Protein AF-A0A2V2GKH3-F1 (afdb_monomer)

Secondary structure (DSSP, 8-state):
----------------------------------------------------EEEEE-SS-EEEEEGGGTTT-EEEE-SSEEEEEETTEEEEEEESS--SSEEEEEETTEEEEEEE-----HHHHHHHHTHHHHHHHHHTSTTEE---

Mean predicted aligned error: 15.23 Å

Radius of gyration: 25.03 Å; Cα contacts (8 Å, |Δi|>4): 172; chains: 1; bounding box: 47×79×53 Å

Solvent-accessible surface area (backbone atoms only — not comparable to full-atom values): 9817 Å² total; per-residue (Å²): 142,82,89,85,84,84,87,86,79,92,82,84,85,87,84,82,86,86,82,88,84,86,79,89,82,89,79,89,84,88,84,85,88,82,91,74,92,76,77,75,76,78,71,82,69,72,75,72,79,75,72,61,62,40,81,45,79,50,89,88,50,72,42,46,41,55,46,91,40,64,90,60,48,47,74,50,77,48,93,61,30,40,38,36,26,44,96,88,42,62,37,37,36,42,28,56,48,94,68,98,46,50,77,69,26,25,51,78,83,40,42,36,22,40,41,80,47,89,70,95,46,71,69,57,45,52,59,47,59,44,51,53,48,32,49,52,59,43,68,74,33,90,56,38,43,77,80,129

pLDDT: mean 78.35, std 24.69, range [34.72, 98.44]

Sequence (148 aa):
MRYISVLLVLAFCVFMMFSCGDNNTVDETTGSTVGTNNRTSESQNAAQETEAVFDIDTRIVTMKYPEKWREDVQIDVSDDGVRFSNNGTALFDLLFHECDGYLLGSYNGTPIYIIDYPVDDAEQANMQEDVNVILQYLMDDPSFQIEH

Foldseek 3Di:
DDDDDDDDDDDDDDDDDDDPDDDDDDDDDDDDDDDDPPPPPPPPPPVPPPADWDWDDAPQDTFTFHPVCPVFWDWDHDNQWIWTAGPPHTAKIWGQADDPFDFQWDAQNGTIGMDGDDDPDPVSVVRNVRVVRRSVVLVVDPRTDGDD

Nearest PDB structures (foldseek):
  8z9d-assembly1_PP  TM=2.803E-01  e=1.672E+00  Spinacia oleracea

Structure (mmCIF, N/CA/C/O backbone):
data_AF-A0A2V2GKH3-F1
#
_entry.id   AF-A0A2V2GKH3-F1
#
loop_
_atom_site.group_PDB
_atom_site.id
_atom_site.type_symbol
_atom_site.label_atom_id
_atom_site.label_alt_id
_atom_site.label_comp_id
_atom_site.label_asym_id
_atom_site.label_entity_id
_atom_site.label_seq_id
_atom_site.pdbx_PDB_ins_code
_atom_site.Cartn_x
_atom_site.Cartn_y
_atom_site.Cartn_z
_atom_site.occupancy
_atom_site.B_iso_or_equiv
_atom_site.auth_seq_id
_atom_site.auth_comp_id
_atom_site.auth_asym_id
_atom_site.auth_atom_id
_atom_site.pdbx_PDB_model_num
ATOM 1 N N . MET A 1 1 ? 25.426 -32.941 -4.104 1.00 47.38 1 MET A N 1
ATOM 2 C CA . MET A 1 1 ? 26.660 -32.232 -3.701 1.00 47.38 1 MET A CA 1
ATOM 3 C C . MET A 1 1 ? 26.756 -30.919 -4.455 1.00 47.38 1 MET A C 1
ATOM 5 O O . MET A 1 1 ? 26.944 -30.973 -5.664 1.00 47.38 1 MET A O 1
ATOM 9 N N . ARG A 1 2 ? 26.645 -29.791 -3.744 1.00 44.06 2 ARG A N 1
ATOM 10 C CA . ARG A 1 2 ? 27.552 -28.625 -3.798 1.00 44.06 2 ARG A CA 1
ATOM 11 C C . ARG A 1 2 ? 26.935 -27.485 -2.972 1.00 44.06 2 ARG A C 1
ATOM 13 O O . ARG A 1 2 ? 26.234 -26.634 -3.491 1.00 44.06 2 ARG A O 1
ATOM 20 N N . TYR A 1 3 ? 27.180 -27.550 -1.664 1.00 49.94 3 TYR A N 1
ATOM 21 C CA . TYR A 1 3 ? 27.307 -26.368 -0.806 1.00 49.94 3 TYR A CA 1
ATOM 22 C C . TYR A 1 3 ? 28.566 -25.609 -1.232 1.00 49.94 3 TYR A C 1
ATOM 24 O O . TYR A 1 3 ? 29.504 -26.303 -1.613 1.00 49.94 3 TYR A O 1
ATOM 32 N N . ILE A 1 4 ? 28.566 -24.270 -1.165 1.00 52.53 4 ILE A N 1
ATOM 33 C CA . ILE A 1 4 ? 29.680 -23.278 -1.191 1.00 52.53 4 ILE A CA 1
ATOM 34 C C . ILE A 1 4 ? 28.961 -21.947 -1.547 1.00 52.53 4 ILE A C 1
ATOM 36 O O . ILE A 1 4 ? 28.286 -21.914 -2.566 1.00 52.53 4 ILE A O 1
ATOM 40 N N . SER A 1 5 ? 28.921 -20.856 -0.779 1.00 51.69 5 SER A N 1
ATOM 41 C CA . SER A 1 5 ? 29.881 -20.291 0.172 1.00 51.69 5 SER A CA 1
ATOM 42 C C . SER A 1 5 ? 29.182 -19.503 1.281 1.00 51.69 5 SER A C 1
ATOM 44 O O . SER A 1 5 ? 28.257 -18.736 1.041 1.00 51.69 5 SER A O 1
ATOM 46 N N . VAL A 1 6 ? 29.712 -19.672 2.486 1.00 46.22 6 VAL A N 1
ATOM 47 C CA . VAL A 1 6 ? 29.468 -18.884 3.695 1.00 46.22 6 VAL A CA 1
ATOM 48 C C . VAL A 1 6 ? 30.433 -17.678 3.704 1.00 46.22 6 VAL A C 1
ATOM 50 O O . VAL A 1 6 ? 31.507 -17.771 3.111 1.00 46.22 6 VAL A O 1
ATOM 53 N N . LEU A 1 7 ? 30.088 -16.637 4.476 1.00 44.41 7 LEU A N 1
ATOM 54 C CA . LEU A 1 7 ? 30.961 -15.610 5.085 1.00 44.41 7 LEU A CA 1
ATOM 55 C C . LEU A 1 7 ? 31.447 -14.441 4.211 1.00 44.41 7 LEU A C 1
ATOM 57 O O . LEU A 1 7 ? 32.429 -14.585 3.488 1.00 44.41 7 LEU A O 1
ATOM 61 N N . LEU A 1 8 ? 30.943 -13.227 4.500 1.00 47.97 8 LEU A N 1
ATOM 62 C CA . LEU A 1 8 ? 31.848 -12.101 4.779 1.00 47.97 8 LEU A CA 1
ATOM 63 C C . LEU A 1 8 ? 31.237 -10.986 5.667 1.00 47.97 8 LEU A C 1
ATOM 65 O O . LEU A 1 8 ? 30.578 -10.072 5.197 1.00 47.97 8 LEU A O 1
ATOM 69 N N . VAL A 1 9 ? 31.538 -11.109 6.967 1.00 49.09 9 VAL A N 1
ATOM 70 C CA . VAL A 1 9 ? 31.976 -10.065 7.923 1.00 49.09 9 VAL A CA 1
ATOM 71 C C . VAL A 1 9 ? 31.020 -8.912 8.285 1.00 49.09 9 VAL A C 1
ATOM 73 O O . VAL A 1 9 ? 31.041 -7.827 7.717 1.00 49.09 9 VAL A O 1
ATOM 76 N N . LEU A 1 10 ? 30.327 -9.137 9.406 1.00 46.34 10 LEU A N 1
ATOM 77 C CA . LEU A 1 10 ? 30.104 -8.169 10.487 1.00 46.34 10 LEU A CA 1
ATOM 78 C C . LEU A 1 10 ? 31.425 -7.522 10.940 1.00 46.34 10 LEU A C 1
ATOM 80 O O . LEU A 1 10 ? 32.315 -8.262 11.354 1.00 46.34 10 LEU A O 1
ATOM 84 N N . ALA A 1 11 ? 31.515 -6.188 10.956 1.00 48.06 11 ALA A N 1
ATOM 85 C CA . ALA A 1 11 ? 32.176 -5.401 12.013 1.00 48.06 11 ALA A CA 1
ATOM 86 C C . ALA A 1 11 ? 32.302 -3.928 11.600 1.00 48.06 11 ALA A C 1
ATOM 88 O O . ALA A 1 11 ? 33.140 -3.620 10.768 1.00 48.06 11 ALA A O 1
ATOM 89 N N . PHE A 1 12 ? 31.541 -3.032 12.234 1.00 46.66 12 PHE A N 1
ATOM 90 C CA . PHE A 1 12 ? 32.033 -1.725 12.699 1.00 46.66 12 PHE A CA 1
ATOM 91 C C . PHE A 1 12 ? 31.044 -1.147 13.729 1.00 46.66 12 PHE A C 1
ATOM 93 O O . PHE A 1 12 ? 30.374 -0.145 13.522 1.00 46.66 12 PHE A O 1
ATOM 100 N N . CYS A 1 13 ? 30.968 -1.790 14.895 1.00 47.66 13 CYS A N 1
ATOM 101 C CA . CYS A 1 13 ? 30.924 -1.013 16.132 1.00 47.66 13 CYS A CA 1
ATOM 102 C C . CYS A 1 13 ? 32.379 -0.612 16.408 1.00 47.66 13 CYS A C 1
ATOM 104 O O . CYS A 1 13 ? 33.222 -1.485 16.240 1.00 47.66 13 CYS A O 1
ATOM 106 N N . VAL A 1 14 ? 32.697 0.637 16.771 1.00 51.56 14 VAL A N 1
ATOM 107 C CA . VAL A 1 14 ? 33.153 1.030 18.124 1.00 51.56 14 VAL A CA 1
ATOM 108 C C . VAL A 1 14 ? 33.349 2.566 18.211 1.00 51.56 14 VAL A C 1
ATOM 110 O O . VAL A 1 14 ? 33.881 3.185 17.297 1.00 51.56 14 VAL A O 1
ATOM 113 N N . PHE A 1 15 ? 33.005 3.091 19.396 1.00 54.34 15 PHE A N 1
ATOM 114 C CA . PHE A 1 15 ? 33.479 4.293 20.115 1.00 54.34 15 PHE A CA 1
ATOM 115 C C . PHE A 1 15 ? 32.577 5.540 20.041 1.00 54.34 15 PHE A C 1
ATOM 117 O O . PHE A 1 15 ? 32.514 6.219 19.028 1.00 54.34 15 PHE A O 1
ATOM 124 N N . MET A 1 16 ? 31.708 5.754 21.046 1.00 51.53 16 MET A N 1
ATOM 125 C CA . MET A 1 16 ? 31.959 6.282 22.418 1.00 51.53 16 MET A CA 1
ATOM 126 C C . MET A 1 16 ? 32.075 7.815 22.421 1.00 51.53 16 MET A C 1
ATOM 128 O O . MET A 1 16 ? 32.974 8.371 21.812 1.00 51.53 16 MET A O 1
ATOM 132 N N . MET A 1 17 ? 31.077 8.526 22.954 1.00 47.78 17 MET A N 1
ATOM 133 C CA . MET A 1 17 ? 30.879 8.864 24.377 1.00 47.78 17 MET A CA 1
ATOM 134 C C . MET A 1 17 ? 31.663 10.116 24.831 1.00 47.78 17 MET A C 1
ATOM 136 O O . MET A 1 17 ? 32.883 10.166 24.758 1.00 47.78 17 MET A O 1
ATOM 140 N N . PHE A 1 18 ? 30.896 11.052 25.403 1.00 47.53 18 PHE A N 1
ATOM 141 C CA . PHE A 1 18 ? 31.268 12.177 26.273 1.00 47.53 18 PHE A CA 1
ATOM 142 C C . PHE A 1 18 ? 32.029 13.371 25.673 1.00 47.53 18 PHE A C 1
ATOM 144 O O . PHE A 1 18 ? 33.251 13.388 25.571 1.00 47.53 18 PHE A O 1
ATOM 151 N N . SER A 1 19 ? 31.302 14.480 25.517 1.00 38.25 19 SER A N 1
ATOM 152 C CA . SER A 1 19 ? 31.812 15.770 25.985 1.00 38.25 19 SER A CA 1
ATOM 153 C C . SER A 1 19 ? 30.674 16.566 26.625 1.00 38.25 19 SER A C 1
ATOM 155 O O . SER A 1 19 ? 29.937 17.289 25.963 1.00 38.25 19 SER A O 1
ATOM 157 N N . CYS A 1 20 ? 30.500 16.372 27.935 1.00 49.69 20 CYS A N 1
ATOM 158 C CA . CYS A 1 20 ? 29.882 17.378 28.790 1.00 49.69 20 CYS A CA 1
ATOM 159 C C . CYS A 1 20 ? 30.924 18.484 28.980 1.00 49.69 20 CYS A C 1
ATOM 161 O O . CYS A 1 20 ? 31.939 18.259 29.639 1.00 49.69 20 CYS A O 1
ATOM 163 N N . GLY A 1 21 ? 30.690 19.650 28.388 1.00 41.56 21 GLY A N 1
ATOM 164 C CA . GLY A 1 21 ? 31.480 20.855 28.614 1.00 41.56 21 GLY A CA 1
ATOM 165 C C . GLY A 1 21 ? 30.588 21.936 29.202 1.00 41.56 21 GLY A C 1
ATOM 166 O O . GLY A 1 21 ? 30.076 22.768 28.464 1.00 41.56 21 GLY A O 1
ATOM 167 N N . ASP A 1 22 ? 30.386 21.894 30.516 1.00 47.34 22 ASP A N 1
ATOM 168 C CA . ASP A 1 22 ? 29.781 22.979 31.285 1.00 47.34 22 ASP A CA 1
ATOM 169 C C . ASP A 1 22 ? 30.916 23.715 32.007 1.00 47.34 22 ASP A C 1
ATOM 171 O O . ASP A 1 22 ? 31.691 23.078 32.727 1.00 47.34 22 ASP A O 1
ATOM 175 N N . ASN A 1 23 ? 31.069 25.020 31.764 1.00 47.22 23 ASN A N 1
ATOM 176 C CA . ASN A 1 23 ? 31.483 25.973 32.796 1.00 47.22 23 ASN A CA 1
ATOM 177 C C . ASN A 1 23 ? 31.477 27.427 32.298 1.00 47.22 23 ASN A C 1
ATOM 179 O O . ASN A 1 23 ? 32.308 27.858 31.500 1.00 47.22 23 ASN A O 1
ATOM 183 N N . ASN A 1 24 ? 30.535 28.164 32.884 1.00 45.47 24 ASN A N 1
ATOM 184 C CA . ASN A 1 24 ? 30.504 29.591 33.193 1.00 45.47 24 ASN A CA 1
ATOM 185 C C . ASN A 1 24 ? 31.802 30.393 32.996 1.00 45.47 24 ASN A C 1
ATOM 187 O O . ASN A 1 24 ? 32.817 30.149 33.648 1.00 45.47 24 ASN A O 1
ATOM 191 N N . THR A 1 25 ? 31.681 31.497 32.259 1.00 43.31 25 THR A N 1
ATOM 192 C CA . THR A 1 25 ? 32.459 32.716 32.508 1.00 43.31 25 THR A CA 1
ATOM 193 C C . THR A 1 25 ? 31.496 33.892 32.632 1.00 43.31 25 THR A C 1
ATOM 195 O O . THR A 1 25 ? 30.741 34.210 31.720 1.00 43.31 25 THR A O 1
ATOM 198 N N . VAL A 1 26 ? 31.491 34.465 33.833 1.00 45.09 26 VAL A N 1
ATOM 199 C CA . VAL A 1 26 ? 30.798 35.691 34.221 1.00 45.09 26 VAL A CA 1
ATOM 200 C C . VAL A 1 26 ? 31.654 36.865 33.759 1.00 45.09 26 VAL A C 1
ATOM 202 O O . VAL A 1 26 ? 32.843 36.887 34.068 1.00 45.09 26 VAL A O 1
ATOM 205 N N . ASP A 1 27 ? 31.049 37.843 33.090 1.00 38.72 27 ASP A N 1
ATOM 206 C CA . ASP A 1 27 ? 31.554 39.215 33.105 1.00 38.72 27 ASP A CA 1
ATOM 207 C C . ASP A 1 27 ? 30.384 40.174 33.367 1.00 38.72 27 ASP A C 1
ATOM 209 O O . ASP A 1 27 ? 29.312 40.071 32.763 1.00 38.72 27 ASP A O 1
ATOM 213 N N . GLU A 1 28 ? 30.571 41.032 34.366 1.00 40.25 28 GLU A N 1
ATOM 214 C CA . GLU A 1 28 ? 29.608 42.010 34.865 1.00 40.25 28 GLU A CA 1
ATOM 215 C C . GLU A 1 28 ? 29.477 43.184 33.887 1.00 40.25 28 GLU A C 1
ATOM 217 O O . GLU A 1 28 ? 30.472 43.653 33.343 1.00 40.25 28 GLU A O 1
ATOM 222 N N . THR A 1 29 ? 28.284 43.783 33.780 1.00 34.72 29 THR A N 1
ATOM 223 C CA . THR A 1 29 ? 28.046 45.165 34.263 1.00 34.72 29 THR A CA 1
ATOM 224 C C . THR A 1 29 ? 26.683 45.707 33.797 1.00 34.72 29 THR A C 1
ATOM 226 O O . THR A 1 29 ? 26.384 45.801 32.610 1.00 34.72 29 THR A O 1
ATOM 229 N N . THR A 1 30 ? 25.909 46.163 34.792 1.00 37.44 30 THR A N 1
ATOM 230 C CA . THR A 1 30 ? 24.756 47.097 34.772 1.00 37.44 30 THR A CA 1
ATOM 231 C C . THR A 1 30 ? 23.408 46.681 34.168 1.00 37.44 30 THR A C 1
ATOM 233 O O . THR A 1 30 ? 23.257 46.588 32.958 1.00 37.44 30 THR A O 1
ATOM 236 N N . GLY A 1 31 ? 22.367 46.663 35.023 1.00 35.34 31 GLY A N 1
ATOM 237 C CA . GLY A 1 31 ? 21.019 47.089 34.609 1.00 35.34 31 GLY A CA 1
ATOM 238 C C . GLY A 1 31 ? 19.806 46.313 35.144 1.00 35.34 31 GLY A C 1
ATOM 239 O O . GLY A 1 31 ? 19.133 45.646 34.380 1.00 35.34 31 GLY A O 1
ATOM 240 N N . SER A 1 32 ? 19.506 46.453 36.437 1.00 37.22 32 SER A N 1
ATOM 241 C CA . SER A 1 32 ? 18.163 46.564 37.050 1.00 37.22 32 SER A CA 1
ATOM 242 C C . SER A 1 32 ? 16.921 45.820 36.478 1.00 37.22 32 SER A C 1
ATOM 244 O O . SER A 1 32 ? 16.320 46.229 35.492 1.00 37.22 32 SER A O 1
ATOM 246 N N . THR A 1 33 ? 16.410 44.921 37.335 1.00 37.38 33 THR A N 1
ATOM 247 C CA . THR A 1 33 ? 14.994 44.623 37.670 1.00 37.38 33 THR A CA 1
ATOM 248 C C . THR A 1 33 ? 14.143 43.686 36.790 1.00 37.38 33 THR A C 1
ATOM 250 O O . THR A 1 33 ? 13.950 43.883 35.600 1.00 37.38 33 THR A O 1
ATOM 253 N N . VAL A 1 34 ? 13.450 42.805 37.529 1.00 39.34 34 VAL A N 1
ATOM 254 C CA . VAL A 1 34 ? 12.219 42.044 37.238 1.00 39.34 34 VAL A CA 1
ATOM 255 C C . VAL A 1 34 ? 12.456 40.614 36.756 1.00 39.34 34 VAL A C 1
ATOM 257 O O . VAL A 1 34 ? 12.816 40.347 35.616 1.00 39.34 34 VAL A O 1
ATOM 260 N N . GLY A 1 35 ? 12.207 39.675 37.672 1.00 40.81 35 GLY A N 1
ATOM 261 C CA . GLY A 1 35 ? 12.183 38.253 37.379 1.00 40.81 35 GLY A CA 1
ATOM 262 C C . GLY A 1 35 ? 11.071 37.893 36.402 1.00 40.81 35 GLY A C 1
ATOM 263 O O . GLY A 1 35 ? 9.949 38.380 36.507 1.00 40.81 35 GLY A O 1
ATOM 264 N N . THR A 1 36 ? 11.381 36.996 35.476 1.00 38.44 36 THR A N 1
ATOM 265 C CA . THR A 1 36 ? 10.420 36.080 34.863 1.00 38.44 36 THR A CA 1
ATOM 266 C C . THR A 1 36 ? 11.208 34.858 34.413 1.00 38.44 36 THR A C 1
ATOM 268 O O . THR A 1 36 ? 11.998 34.885 33.475 1.00 38.44 36 THR A O 1
ATOM 271 N N . ASN A 1 37 ? 11.029 33.782 35.158 1.00 40.59 37 ASN A N 1
ATOM 272 C CA . ASN A 1 37 ? 11.569 32.458 34.934 1.00 40.59 37 ASN A CA 1
ATOM 273 C C . ASN A 1 37 ? 10.795 31.807 33.779 1.00 40.59 37 ASN A C 1
ATOM 275 O O . ASN A 1 37 ? 9.973 30.923 33.993 1.00 40.59 37 ASN A O 1
ATOM 279 N N . ASN A 1 38 ? 11.082 32.238 32.550 1.00 41.31 38 ASN A N 1
ATOM 280 C CA . ASN A 1 38 ? 10.686 31.510 31.350 1.00 41.31 38 ASN A CA 1
ATOM 281 C C . ASN A 1 38 ? 11.790 30.518 31.006 1.00 41.31 38 ASN A C 1
ATOM 283 O O . ASN A 1 38 ? 12.673 30.762 30.189 1.00 41.31 38 ASN A O 1
ATOM 287 N N . ARG A 1 39 ? 11.720 29.371 31.682 1.00 37.94 39 ARG A N 1
ATOM 288 C CA . ARG A 1 39 ? 12.324 28.133 31.208 1.00 37.94 39 ARG A CA 1
ATOM 289 C C . ARG A 1 39 ? 11.534 27.756 29.956 1.00 37.94 39 ARG A C 1
ATOM 291 O O . ARG A 1 39 ? 10.500 27.102 30.051 1.00 37.94 39 ARG A O 1
ATOM 298 N N . THR A 1 40 ? 11.959 28.257 28.800 1.00 36.81 40 THR A N 1
ATOM 299 C CA . THR A 1 40 ? 11.508 27.729 27.516 1.00 36.81 40 THR A CA 1
ATOM 300 C C . THR A 1 40 ? 12.027 26.304 27.466 1.00 36.81 40 THR A C 1
ATOM 302 O O . THR A 1 40 ? 13.193 26.057 27.176 1.00 36.81 40 THR A O 1
ATOM 305 N N . SER A 1 41 ? 11.178 25.366 27.874 1.00 45.03 41 SER A N 1
ATOM 306 C CA . SER A 1 41 ? 11.293 23.983 27.458 1.00 45.03 41 SER A CA 1
ATOM 307 C C . SER A 1 41 ? 11.230 24.013 25.940 1.00 45.03 41 SER A C 1
ATOM 309 O O . SER A 1 41 ? 10.150 24.114 25.363 1.00 45.03 41 SER A O 1
ATOM 311 N N . GLU A 1 42 ? 12.397 24.004 25.303 1.00 38.06 42 GLU A N 1
ATOM 312 C CA . GLU A 1 42 ? 12.538 23.583 23.919 1.00 38.06 42 GLU A CA 1
ATOM 313 C C . GLU A 1 42 ? 12.056 22.134 23.879 1.00 38.06 42 GLU A C 1
ATOM 315 O O . GLU A 1 42 ? 12.790 21.175 24.110 1.00 38.06 42 GLU A O 1
ATOM 320 N N . SER A 1 43 ? 10.744 21.995 23.700 1.00 39.38 43 SER A N 1
ATOM 321 C CA . SER A 1 43 ? 10.139 20.794 23.174 1.00 39.38 43 SER A CA 1
ATOM 322 C C . SER A 1 43 ? 10.838 20.561 21.847 1.00 39.38 43 SER A C 1
ATOM 324 O O . SER A 1 43 ? 10.646 21.310 20.889 1.00 39.38 43 SER A O 1
ATOM 326 N N . GLN A 1 44 ? 11.711 19.559 21.829 1.00 41.81 44 GLN A N 1
ATOM 327 C CA . GLN A 1 44 ? 12.200 18.944 20.610 1.00 41.81 44 GLN A CA 1
ATOM 328 C C . GLN A 1 44 ? 11.004 18.277 19.922 1.00 41.81 44 GLN A C 1
ATOM 330 O O . GLN A 1 44 ? 10.860 17.061 19.929 1.00 41.81 44 GLN A O 1
ATOM 335 N N . ASN A 1 45 ? 10.117 19.086 19.344 1.00 42.62 45 ASN A N 1
ATOM 336 C CA . ASN A 1 45 ? 9.378 18.670 18.172 1.00 42.62 45 ASN A CA 1
ATOM 337 C C . ASN A 1 45 ? 10.422 18.646 17.062 1.00 42.62 45 ASN A C 1
ATOM 339 O O . ASN A 1 45 ? 10.687 19.663 16.420 1.00 42.62 45 ASN A O 1
ATOM 343 N N . ALA A 1 46 ? 11.068 17.492 16.884 1.00 41.25 46 ALA A N 1
ATOM 344 C CA . ALA A 1 46 ? 11.566 17.140 15.570 1.00 41.25 46 ALA A CA 1
ATOM 345 C C . ALA A 1 46 ? 10.346 17.272 14.658 1.00 41.25 46 ALA A C 1
ATOM 347 O O . ALA A 1 46 ? 9.409 16.485 14.766 1.00 41.25 46 ALA A O 1
ATOM 348 N N . ALA A 1 47 ? 10.285 18.358 13.888 1.00 41.75 47 ALA A N 1
ATOM 349 C CA . ALA A 1 47 ? 9.276 18.500 12.865 1.00 41.75 47 ALA A CA 1
ATOM 350 C C . ALA A 1 47 ? 9.535 17.331 11.922 1.00 41.75 47 ALA A C 1
ATOM 352 O O . ALA A 1 47 ? 10.525 17.335 11.195 1.00 41.75 47 ALA A O 1
ATOM 353 N N . GLN A 1 48 ? 8.729 16.280 12.056 1.00 48.47 48 GLN A N 1
ATOM 354 C CA . GLN A 1 48 ? 8.705 15.173 11.124 1.00 48.47 48 GLN A CA 1
ATOM 355 C C . GLN A 1 48 ? 8.433 15.843 9.781 1.00 48.47 48 GLN A C 1
ATOM 357 O O . GLN A 1 48 ? 7.375 16.455 9.605 1.00 48.47 48 GLN A O 1
ATOM 362 N N . GLU A 1 49 ? 9.444 15.886 8.910 1.00 52.03 49 GLU A N 1
ATOM 363 C CA . GLU A 1 49 ? 9.247 16.334 7.540 1.00 52.03 49 GLU A CA 1
ATOM 364 C C . GLU A 1 49 ? 8.152 15.430 6.993 1.00 52.03 49 GLU A C 1
ATOM 366 O O . GLU A 1 49 ? 8.332 14.226 6.828 1.00 52.03 49 GLU A O 1
ATOM 371 N N . THR A 1 50 ? 6.959 15.998 6.860 1.00 67.06 50 THR A N 1
ATOM 372 C CA . THR A 1 50 ? 5.829 15.284 6.294 1.00 67.06 50 THR A CA 1
ATOM 373 C C . THR A 1 50 ? 6.120 15.245 4.809 1.00 67.06 50 THR A C 1
ATOM 375 O O . THR A 1 50 ? 5.944 16.241 4.106 1.00 67.06 50 THR A O 1
ATOM 378 N N . GLU A 1 51 ? 6.687 14.127 4.349 1.00 82.06 51 GLU A N 1
ATOM 379 C CA . GLU A 1 51 ? 6.805 13.872 2.919 1.00 82.06 51 GLU A CA 1
ATOM 380 C C . GLU A 1 51 ? 5.419 14.072 2.293 1.00 82.06 51 GLU A C 1
ATOM 382 O O . GLU A 1 51 ? 4.399 13.689 2.872 1.00 82.06 51 GLU A O 1
ATOM 387 N N . ALA A 1 52 ? 5.360 14.745 1.143 1.00 95.06 52 ALA A N 1
ATOM 388 C CA . ALA A 1 52 ? 4.092 14.950 0.460 1.00 95.06 52 ALA A CA 1
ATOM 389 C C . ALA A 1 52 ? 3.495 13.584 0.089 1.00 95.06 52 ALA A C 1
ATOM 391 O O . ALA A 1 52 ? 4.199 12.724 -0.441 1.00 95.06 52 ALA A O 1
ATOM 392 N N . VAL A 1 53 ? 2.202 13.398 0.352 1.00 97.38 53 VAL A N 1
ATOM 393 C CA . VAL A 1 53 ? 1.479 12.144 0.105 1.00 97.38 53 VAL A CA 1
ATOM 394 C C . VAL A 1 53 ? 0.231 12.375 -0.733 1.00 97.38 53 VAL A C 1
ATOM 396 O O . VAL A 1 53 ? -0.336 13.471 -0.736 1.00 97.38 53 VAL A O 1
ATOM 399 N N . PHE A 1 54 ? -0.233 11.302 -1.364 1.00 97.69 54 PHE A N 1
ATOM 400 C CA . PHE A 1 54 ? -1.514 11.238 -2.043 1.00 97.69 54 PHE A CA 1
ATOM 401 C C . PHE A 1 54 ? -2.428 10.149 -1.515 1.00 97.69 54 PHE A C 1
ATOM 403 O O . PHE A 1 54 ? -1.994 9.176 -0.900 1.00 97.69 54 PHE A O 1
ATOM 410 N N . ASP A 1 55 ? -3.707 10.338 -1.815 1.00 98.12 55 ASP A N 1
ATOM 411 C CA . ASP A 1 55 ? -4.797 9.519 -1.322 1.00 98.12 55 ASP A CA 1
ATOM 412 C C . ASP A 1 55 ? -5.081 8.374 -2.289 1.00 98.12 55 ASP A C 1
ATOM 414 O O . ASP A 1 55 ? -5.237 8.581 -3.496 1.00 98.12 55 ASP A O 1
ATOM 418 N N . ILE A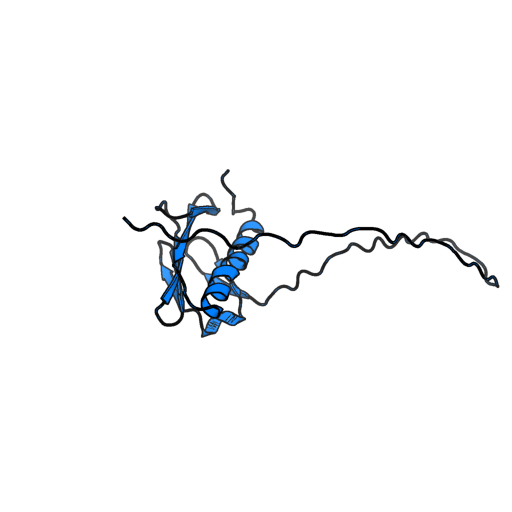 1 56 ? -5.175 7.171 -1.732 1.00 97.81 56 ILE A N 1
ATOM 419 C CA . ILE A 1 56 ? -5.630 5.966 -2.416 1.00 97.81 56 ILE A CA 1
ATOM 420 C C . ILE A 1 56 ? -6.900 5.520 -1.701 1.00 97.81 56 ILE A C 1
ATOM 422 O O . ILE A 1 56 ? -6.851 4.948 -0.609 1.00 97.81 56 ILE A O 1
ATOM 426 N N . ASP A 1 57 ? -8.046 5.816 -2.302 1.00 97.50 57 ASP A N 1
ATOM 427 C CA . ASP A 1 57 ? -9.340 5.439 -1.745 1.00 97.50 57 ASP A CA 1
ATOM 428 C C . ASP A 1 57 ? -9.605 3.953 -1.975 1.00 97.50 57 ASP A C 1
ATOM 430 O O . ASP A 1 57 ? -9.662 3.477 -3.109 1.00 97.50 57 ASP A O 1
ATOM 434 N N . THR A 1 58 ? -9.793 3.221 -0.882 1.00 96.31 58 THR A N 1
ATOM 435 C CA . THR A 1 58 ? -10.174 1.808 -0.903 1.00 96.31 58 THR A CA 1
ATOM 436 C C . THR A 1 58 ? -11.556 1.636 -0.291 1.00 96.31 58 THR A C 1
ATOM 438 O O . THR A 1 58 ? -12.149 2.570 0.249 1.00 96.31 58 THR A O 1
ATOM 441 N N . ARG A 1 59 ? -12.083 0.412 -0.330 1.00 94.00 59 ARG A N 1
ATOM 442 C CA . ARG A 1 59 ? -13.374 0.109 0.287 1.00 94.00 59 ARG A CA 1
ATOM 443 C C . ARG A 1 59 ? -13.393 0.329 1.806 1.00 94.00 59 ARG A C 1
ATOM 445 O O . ARG A 1 59 ? -14.458 0.629 2.344 1.00 94.00 59 ARG A O 1
ATOM 452 N N . ILE A 1 60 ? -12.268 0.126 2.496 1.00 94.25 60 ILE A N 1
ATOM 453 C CA . ILE A 1 60 ? -12.231 0.115 3.968 1.00 94.25 60 ILE A CA 1
ATOM 454 C C . ILE A 1 60 ? -11.572 1.356 4.573 1.00 94.25 60 ILE A C 1
ATOM 456 O O . ILE A 1 60 ? -11.932 1.742 5.683 1.00 94.25 60 ILE A O 1
ATOM 460 N N . VAL A 1 61 ? -10.626 1.972 3.860 1.00 95.12 61 VAL A N 1
ATOM 461 C CA . VAL A 1 61 ? -9.822 3.102 4.346 1.00 95.12 61 VAL A CA 1
ATOM 462 C C . VAL A 1 61 ? -9.235 3.899 3.177 1.00 95.12 61 VAL A C 1
ATOM 464 O O . VAL A 1 61 ? -8.954 3.337 2.118 1.00 95.12 61 VAL A O 1
ATOM 467 N N . THR A 1 62 ? -9.006 5.197 3.366 1.00 96.75 62 THR A N 1
ATOM 468 C CA . THR A 1 62 ? -8.163 5.993 2.461 1.00 96.75 62 THR A CA 1
ATOM 469 C C . THR A 1 62 ? -6.707 5.862 2.901 1.00 96.75 62 THR A C 1
ATOM 471 O O . THR A 1 62 ? -6.332 6.340 3.971 1.00 96.75 62 THR A O 1
ATOM 474 N N . MET A 1 63 ? -5.882 5.212 2.083 1.00 95.69 63 MET A N 1
ATOM 475 C CA . MET A 1 63 ? -4.450 5.051 2.345 1.00 95.69 63 MET A CA 1
ATOM 476 C C . MET A 1 63 ? -3.664 6.264 1.848 1.00 95.69 63 MET A C 1
ATOM 478 O O . MET A 1 63 ? -4.106 6.965 0.936 1.00 95.69 63 MET A O 1
ATOM 482 N N . LYS A 1 64 ? -2.487 6.497 2.436 1.00 96.88 64 LYS A N 1
ATOM 483 C CA . LYS A 1 64 ? -1.559 7.556 2.026 1.00 96.88 64 LYS A CA 1
ATOM 484 C C . LYS A 1 64 ? -0.268 6.952 1.500 1.00 96.88 64 LYS A C 1
ATOM 486 O O . LYS A 1 64 ? 0.349 6.152 2.196 1.00 96.88 64 LYS A O 1
ATOM 491 N N . TYR A 1 65 ? 0.150 7.362 0.310 1.00 97.38 65 TYR A N 1
ATOM 492 C CA . TYR A 1 65 ? 1.402 6.916 -0.304 1.00 97.38 65 TYR A CA 1
ATOM 493 C C . TYR A 1 65 ? 2.194 8.117 -0.853 1.00 97.38 65 TYR A C 1
ATOM 495 O O . TYR A 1 65 ? 1.573 9.139 -1.157 1.00 97.38 65 TYR A O 1
ATOM 503 N N . PRO A 1 66 ? 3.538 8.070 -0.949 1.00 97.69 66 PRO A N 1
ATOM 504 C CA . PRO A 1 66 ? 4.332 9.247 -1.307 1.00 97.69 66 PRO A CA 1
ATOM 505 C C . PRO A 1 66 ? 4.028 9.825 -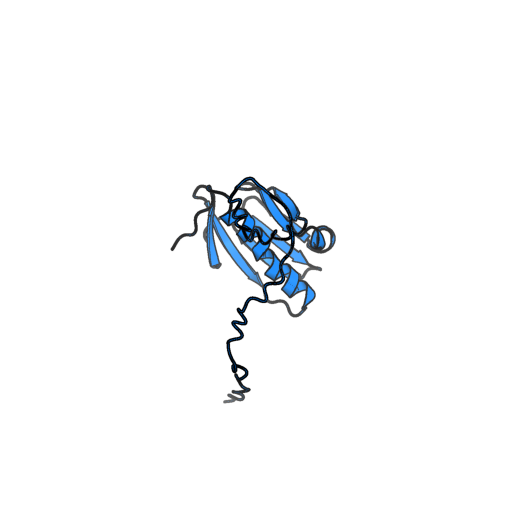2.690 1.00 97.69 66 PRO A C 1
ATOM 507 O O . PRO A 1 66 ? 4.042 9.125 -3.699 1.00 97.69 66 PRO A O 1
ATOM 510 N N . GLU A 1 67 ? 3.850 11.145 -2.745 1.00 97.62 67 GLU A N 1
ATOM 511 C CA . GLU A 1 67 ? 3.565 11.919 -3.961 1.00 97.62 67 GLU A CA 1
ATOM 512 C C . GLU A 1 67 ? 4.631 11.714 -5.042 1.00 97.62 67 GLU A C 1
ATOM 514 O O . GLU A 1 67 ? 4.309 11.670 -6.228 1.00 97.62 67 GLU A O 1
ATOM 519 N N . LYS A 1 68 ? 5.892 11.525 -4.628 1.00 97.06 68 LYS A N 1
ATOM 520 C CA . LYS A 1 68 ? 7.038 11.300 -5.522 1.00 97.06 68 LYS A CA 1
ATOM 521 C C . LYS A 1 68 ? 6.865 10.083 -6.441 1.00 97.06 68 LYS A C 1
ATOM 523 O O . LYS A 1 68 ? 7.482 10.058 -7.493 1.00 97.06 68 LYS A O 1
ATOM 528 N N . TRP A 1 69 ? 6.003 9.129 -6.077 1.00 97.50 69 TRP A N 1
ATOM 529 C CA . TRP A 1 69 ? 5.748 7.906 -6.843 1.00 97.50 69 TRP A CA 1
ATOM 530 C C . TRP A 1 69 ? 4.464 7.916 -7.664 1.00 97.50 69 TRP A C 1
ATOM 532 O O . TRP A 1 69 ? 4.183 6.937 -8.351 1.00 97.50 69 TRP A O 1
ATOM 542 N N . ARG A 1 70 ? 3.672 8.993 -7.613 1.00 96.62 70 ARG A N 1
ATOM 543 C CA . ARG A 1 70 ? 2.344 9.043 -8.244 1.00 96.62 70 ARG A CA 1
ATOM 544 C C . ARG A 1 70 ? 2.369 8.696 -9.737 1.00 96.62 70 ARG A C 1
ATOM 546 O O . ARG A 1 70 ? 1.423 8.091 -10.232 1.00 96.62 70 ARG A O 1
ATOM 553 N N . GLU A 1 71 ? 3.405 9.124 -10.454 1.00 97.25 71 GLU A N 1
ATOM 554 C CA . GLU A 1 71 ? 3.514 8.911 -11.904 1.00 97.25 71 GLU A CA 1
ATOM 555 C C . GLU A 1 71 ? 4.188 7.576 -12.266 1.00 97.25 71 GLU A C 1
ATOM 557 O O . GLU A 1 71 ? 3.977 7.069 -13.368 1.00 97.25 71 GLU A O 1
ATOM 562 N N . ASP A 1 72 ? 4.933 6.977 -11.333 1.00 97.25 72 ASP A N 1
ATOM 563 C CA . ASP A 1 72 ? 5.769 5.799 -11.585 1.00 97.25 72 ASP A CA 1
ATOM 564 C C . ASP A 1 72 ? 5.139 4.495 -11.090 1.00 97.25 72 ASP A C 1
ATOM 566 O O . ASP A 1 72 ? 5.313 3.443 -11.714 1.00 97.25 72 ASP A O 1
ATOM 570 N N . VAL A 1 73 ? 4.404 4.538 -9.978 1.00 97.88 73 VAL A N 1
ATOM 571 C CA . VAL A 1 73 ? 3.775 3.358 -9.378 1.00 97.88 73 VAL A CA 1
ATOM 572 C C . VAL A 1 73 ? 2.351 3.210 -9.901 1.00 97.88 73 VAL A C 1
ATOM 574 O O . VAL A 1 73 ? 1.492 4.071 -9.722 1.00 97.88 73 VAL A O 1
ATOM 577 N N . GLN A 1 74 ? 2.091 2.082 -10.554 1.00 98.44 74 GLN A N 1
ATOM 578 C CA . GLN A 1 74 ? 0.759 1.663 -10.964 1.00 98.44 74 GLN A CA 1
ATOM 579 C C . GLN A 1 74 ? 0.029 1.053 -9.765 1.00 98.44 74 GLN A C 1
ATOM 581 O O . GLN A 1 74 ? 0.529 0.122 -9.130 1.00 98.44 74 GLN A O 1
ATOM 586 N N . ILE A 1 75 ? -1.160 1.583 -9.482 1.00 98.25 75 ILE A N 1
ATOM 587 C CA . ILE A 1 75 ? -1.984 1.202 -8.335 1.00 98.25 75 ILE A CA 1
ATOM 588 C C . ILE A 1 75 ? -3.322 0.680 -8.843 1.00 98.25 75 ILE A C 1
ATOM 590 O O . ILE A 1 75 ? -4.114 1.437 -9.407 1.00 98.25 75 ILE A O 1
ATOM 594 N N . ASP A 1 76 ? -3.583 -0.599 -8.592 1.00 98.12 76 ASP A N 1
ATOM 595 C CA . ASP A 1 76 ? -4.838 -1.255 -8.945 1.00 98.12 76 ASP A CA 1
ATOM 596 C C . ASP A 1 76 ? -5.662 -1.515 -7.680 1.00 98.12 76 ASP A C 1
ATOM 598 O O . ASP A 1 76 ? -5.326 -2.373 -6.860 1.00 98.12 76 ASP A O 1
ATOM 602 N N . VAL A 1 77 ? -6.759 -0.771 -7.521 1.00 98.06 77 VAL A N 1
ATOM 603 C CA . VAL A 1 77 ? -7.694 -0.917 -6.396 1.00 98.06 77 VAL A CA 1
ATOM 604 C C . VAL A 1 77 ? -8.811 -1.894 -6.763 1.00 98.06 77 VAL A C 1
ATOM 606 O O . VAL A 1 77 ? -9.429 -1.792 -7.824 1.00 98.06 77 VAL A O 1
ATOM 609 N N . SER 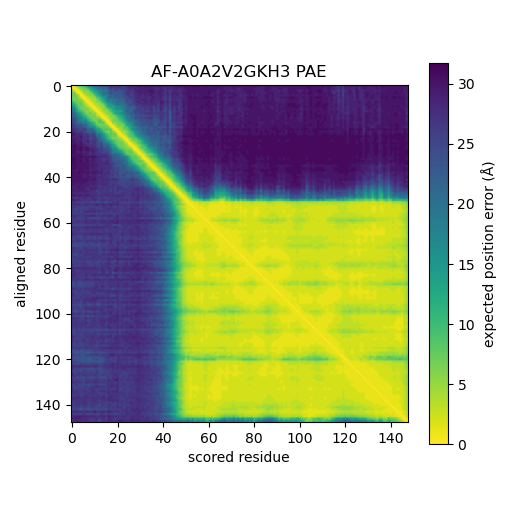A 1 78 ? -9.108 -2.819 -5.855 1.00 96.88 78 SER A N 1
ATOM 610 C CA . SER A 1 78 ? -10.201 -3.787 -5.956 1.00 96.88 78 SER A CA 1
ATOM 611 C C . SER A 1 78 ? -10.960 -3.901 -4.630 1.00 96.88 78 SER A C 1
ATOM 613 O O . SER A 1 78 ? -10.558 -3.323 -3.620 1.00 96.88 78 SER A O 1
ATOM 615 N N . ASP A 1 79 ? -12.054 -4.667 -4.616 1.00 94.31 79 ASP A N 1
ATOM 616 C CA . ASP A 1 79 ? -12.803 -4.937 -3.380 1.00 94.31 79 ASP A CA 1
ATOM 617 C C . ASP A 1 79 ? -11.999 -5.764 -2.364 1.00 94.31 79 ASP A C 1
ATOM 619 O O . ASP A 1 79 ? -12.229 -5.634 -1.160 1.00 94.31 79 ASP A O 1
ATOM 623 N N . ASP A 1 80 ? -11.068 -6.589 -2.849 1.00 94.12 80 ASP A N 1
ATOM 624 C CA . ASP A 1 80 ? -10.273 -7.519 -2.041 1.00 94.12 80 ASP A CA 1
ATOM 625 C C . ASP A 1 80 ? -8.963 -6.898 -1.534 1.00 94.12 80 ASP A C 1
ATOM 627 O O . ASP A 1 80 ? -8.313 -7.465 -0.657 1.00 94.12 80 ASP A O 1
ATOM 631 N N . GLY A 1 81 ? -8.556 -5.745 -2.069 1.00 96.81 81 GLY A N 1
ATOM 632 C CA . GLY A 1 81 ? -7.260 -5.149 -1.763 1.00 96.81 81 GLY A CA 1
ATOM 633 C C . GLY A 1 81 ? -6.760 -4.161 -2.810 1.00 96.81 81 GLY A C 1
ATOM 634 O O . GLY A 1 81 ? -7.461 -3.822 -3.767 1.00 96.81 81 GLY A O 1
ATOM 635 N N . VAL A 1 82 ? -5.515 -3.729 -2.636 1.00 98.19 82 VAL A N 1
ATOM 636 C CA . VAL A 1 82 ? -4.794 -2.813 -3.523 1.00 98.19 82 VAL A CA 1
ATOM 637 C C . VAL A 1 82 ? -3.477 -3.446 -3.945 1.00 98.19 82 VAL A C 1
ATOM 639 O O . VAL A 1 82 ? -2.752 -3.974 -3.104 1.00 98.19 82 VAL A O 1
ATOM 642 N N . ARG A 1 83 ? -3.155 -3.376 -5.235 1.00 98.31 83 ARG A N 1
ATOM 643 C CA . ARG A 1 83 ? -1.895 -3.880 -5.789 1.00 98.31 83 ARG A CA 1
ATOM 644 C C . ARG A 1 83 ? -1.017 -2.741 -6.264 1.00 98.31 83 ARG A C 1
ATOM 646 O O . ARG A 1 83 ? -1.506 -1.840 -6.943 1.00 98.31 83 ARG A O 1
ATOM 653 N N . PHE A 1 84 ? 0.268 -2.817 -5.942 1.00 98.44 84 PHE A N 1
ATOM 654 C CA . PHE A 1 84 ? 1.275 -1.835 -6.321 1.00 98.44 84 PHE A CA 1
ATOM 655 C C . PHE A 1 84 ? 2.274 -2.492 -7.266 1.00 98.44 84 PHE A C 1
ATOM 657 O O . PHE A 1 84 ? 2.837 -3.549 -6.977 1.00 98.44 84 PHE A O 1
ATOM 664 N N . SER A 1 85 ? 2.502 -1.866 -8.414 1.00 98.19 85 SER A N 1
ATOM 665 C CA . SER A 1 85 ? 3.456 -2.340 -9.413 1.00 98.19 85 SER A CA 1
ATOM 666 C C . SER A 1 85 ? 4.204 -1.176 -10.050 1.00 98.19 85 SER A C 1
ATOM 668 O O . SER A 1 85 ? 3.749 -0.038 -10.015 1.00 98.19 85 SER A O 1
ATOM 670 N N . ASN A 1 86 ? 5.370 -1.450 -10.621 1.00 97.88 86 ASN A N 1
ATOM 671 C CA . ASN A 1 86 ? 6.127 -0.489 -11.410 1.00 97.88 86 ASN A CA 1
ATOM 672 C C . ASN A 1 86 ? 6.641 -1.182 -12.67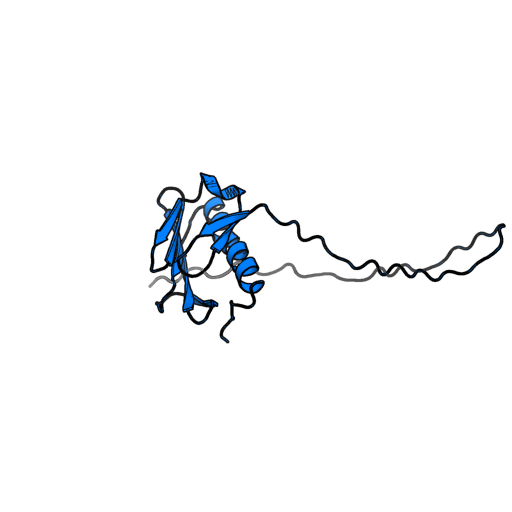3 1.00 97.88 86 ASN A C 1
ATOM 674 O O . ASN A 1 86 ? 7.294 -2.223 -12.595 1.00 97.88 86 ASN A O 1
ATOM 678 N N . ASN A 1 87 ? 6.341 -0.621 -13.846 1.00 94.75 87 ASN A N 1
ATOM 679 C CA . ASN A 1 87 ? 6.831 -1.107 -15.142 1.00 94.75 87 ASN A CA 1
ATOM 680 C C . ASN A 1 87 ? 6.548 -2.604 -15.407 1.00 94.75 87 ASN A C 1
ATOM 682 O O . ASN A 1 87 ? 7.320 -3.291 -16.075 1.00 94.75 87 ASN A O 1
ATOM 686 N N . GLY A 1 88 ? 5.422 -3.115 -14.898 1.00 93.50 88 GLY A N 1
ATOM 687 C CA . GLY A 1 88 ? 5.028 -4.523 -15.028 1.00 93.50 88 GLY A CA 1
ATOM 688 C C . GLY A 1 88 ? 5.646 -5.470 -13.991 1.00 93.50 88 GLY A C 1
ATOM 689 O O . GLY A 1 88 ? 5.315 -6.655 -13.998 1.00 93.50 88 GLY A O 1
ATOM 690 N N . THR A 1 89 ? 6.491 -4.967 -13.090 1.00 96.81 89 THR A N 1
ATOM 691 C CA . THR A 1 89 ? 6.984 -5.694 -11.914 1.00 96.81 89 THR A CA 1
ATOM 692 C C . THR A 1 89 ? 6.055 -5.434 -10.733 1.00 96.81 89 THR A C 1
ATOM 694 O O . THR A 1 89 ? 5.794 -4.282 -10.389 1.00 96.81 89 THR A O 1
ATOM 697 N N . ALA A 1 90 ? 5.545 -6.494 -10.103 1.00 97.81 90 ALA A N 1
ATOM 698 C CA . ALA A 1 90 ? 4.785 -6.368 -8.862 1.00 97.81 90 ALA A CA 1
ATOM 699 C C . ALA A 1 90 ? 5.718 -5.939 -7.720 1.00 97.81 90 ALA A C 1
ATOM 701 O O . ALA A 1 90 ? 6.801 -6.501 -7.576 1.00 97.81 90 ALA A O 1
ATOM 702 N N . LEU A 1 91 ? 5.297 -4.949 -6.932 1.00 98.06 91 LEU A N 1
ATOM 703 C CA . LEU A 1 91 ? 6.038 -4.448 -5.776 1.00 98.06 91 LEU A CA 1
ATOM 704 C C . LEU A 1 91 ? 5.481 -5.085 -4.504 1.00 98.06 91 LEU A C 1
ATOM 706 O O . LEU A 1 91 ? 6.169 -5.854 -3.841 1.00 98.06 91 LEU A O 1
ATOM 710 N N . PHE A 1 92 ? 4.220 -4.817 -4.184 1.00 98.31 92 PHE A N 1
ATOM 711 C CA . PHE A 1 92 ? 3.530 -5.437 -3.059 1.00 98.31 92 PHE A CA 1
ATOM 712 C C . PHE A 1 92 ? 2.015 -5.336 -3.235 1.00 98.31 92 PHE A C 1
ATOM 714 O O . PHE A 1 92 ? 1.515 -4.450 -3.930 1.00 98.31 92 PHE A O 1
ATOM 721 N N . ASP A 1 93 ? 1.292 -6.218 -2.556 1.00 98.19 93 ASP A N 1
ATOM 722 C CA . ASP A 1 93 ? -0.164 -6.182 -2.463 1.00 98.19 93 ASP A CA 1
ATOM 723 C C . ASP A 1 93 ? -0.588 -5.964 -1.011 1.00 98.19 93 ASP A C 1
ATOM 725 O O . ASP A 1 93 ? -0.016 -6.558 -0.097 1.00 98.19 93 ASP A O 1
ATOM 729 N N . LEU A 1 94 ? -1.625 -5.153 -0.807 1.00 97.94 94 LEU A N 1
ATOM 730 C CA . LEU A 1 94 ? -2.342 -5.019 0.458 1.00 97.94 94 LEU A CA 1
ATOM 731 C C . LEU A 1 94 ? -3.714 -5.675 0.315 1.00 97.94 94 LEU A C 1
ATOM 733 O O . LEU A 1 94 ? -4.534 -5.212 -0.474 1.00 97.94 94 LEU A O 1
ATOM 737 N N . LEU A 1 95 ? -3.971 -6.745 1.063 1.00 98.00 95 LEU A N 1
ATOM 738 C CA . LEU A 1 95 ? -5.187 -7.556 0.956 1.00 98.00 95 LEU A CA 1
ATOM 739 C C . LEU A 1 95 ? -6.066 -7.408 2.199 1.00 98.00 95 LEU A C 1
ATOM 741 O O . LEU A 1 95 ? -5.574 -7.456 3.324 1.00 98.00 95 LEU A O 1
ATOM 745 N N . PHE A 1 96 ? -7.375 -7.267 1.995 1.00 97.12 96 PHE A N 1
ATOM 746 C CA . PHE A 1 96 ? -8.380 -7.025 3.041 1.00 97.12 96 PHE A CA 1
ATOM 747 C C . PHE A 1 96 ? -9.103 -8.295 3.499 1.00 97.12 96 PHE A C 1
ATOM 749 O O . PHE A 1 96 ? -10.253 -8.265 3.945 1.00 97.12 96 PHE A O 1
ATOM 756 N N . HIS A 1 97 ? -8.443 -9.437 3.346 1.00 96.06 97 HIS A N 1
ATOM 757 C CA . HIS A 1 97 ? -8.939 -10.745 3.737 1.00 96.06 97 HIS A CA 1
ATOM 758 C C . HIS A 1 97 ? 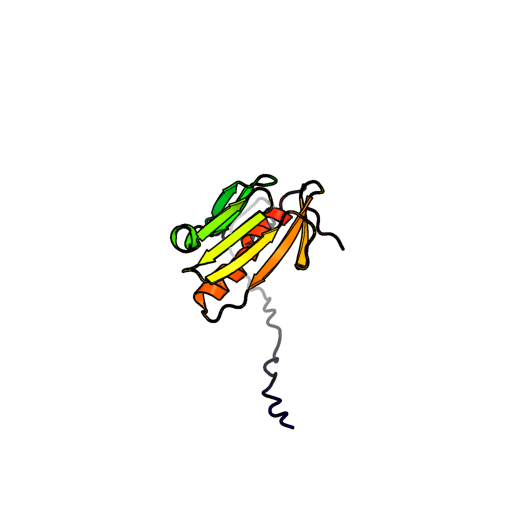-7.772 -11.628 4.178 1.00 96.06 97 HIS A C 1
ATOM 760 O O . HIS A 1 97 ? -6.619 -11.373 3.835 1.00 96.06 97 HIS A O 1
ATOM 766 N N . GLU A 1 98 ? -8.081 -12.691 4.917 1.00 95.69 98 GLU A N 1
ATOM 767 C CA . GLU A 1 98 ? -7.092 -13.689 5.326 1.00 95.69 98 GLU A CA 1
ATOM 768 C C . GLU A 1 98 ? -6.413 -14.325 4.105 1.00 95.69 98 GLU A C 1
ATOM 770 O O . GLU A 1 98 ? -7.078 -14.711 3.136 1.00 95.69 98 GLU A O 1
ATOM 775 N N . CYS A 1 99 ? -5.083 -14.389 4.137 1.00 94.56 99 CYS A N 1
ATOM 776 C CA . CYS A 1 99 ? -4.254 -14.965 3.086 1.00 94.56 99 CYS A CA 1
ATOM 777 C C . CYS A 1 99 ? -2.895 -15.413 3.653 1.00 94.56 99 CYS A C 1
ATOM 779 O O . CYS A 1 99 ? -2.606 -15.206 4.829 1.00 94.56 99 CYS A O 1
ATOM 781 N N . ASP A 1 100 ? -2.047 -15.994 2.801 1.00 93.06 100 ASP A N 1
ATOM 782 C CA . ASP A 1 100 ? -0.708 -16.477 3.175 1.00 93.06 100 ASP A CA 1
ATOM 783 C C . ASP A 1 100 ? 0.349 -15.351 3.314 1.00 93.06 100 ASP A C 1
ATOM 785 O O . ASP A 1 100 ? 1.545 -15.632 3.405 1.00 93.06 100 ASP A O 1
ATOM 789 N N . GLY A 1 101 ? -0.067 -14.080 3.292 1.00 94.88 101 GLY A N 1
ATOM 790 C CA . GLY A 1 101 ? 0.804 -12.918 3.492 1.00 94.88 101 GLY A CA 1
ATOM 791 C C . GLY A 1 101 ? 1.113 -12.630 4.965 1.00 94.88 101 GLY A C 1
ATOM 792 O O . GLY A 1 101 ? 0.712 -13.359 5.875 1.00 94.88 101 GLY A O 1
ATOM 793 N N . TYR A 1 102 ? 1.795 -11.516 5.221 1.00 95.94 102 TYR A N 1
ATOM 794 C CA . TYR A 1 102 ? 2.061 -11.039 6.579 1.00 95.94 102 TYR A CA 1
ATOM 795 C C . TYR A 1 102 ? 0.910 -10.165 7.077 1.00 95.94 102 TYR A C 1
ATOM 797 O O . TYR A 1 102 ? 0.562 -9.173 6.441 1.00 95.94 102 TYR A O 1
ATOM 805 N N . LEU A 1 103 ? 0.328 -10.508 8.228 1.00 96.50 103 LEU A N 1
ATOM 806 C CA . LEU A 1 103 ? -0.688 -9.676 8.872 1.00 96.50 103 LEU A CA 1
ATOM 807 C C . LEU A 1 103 ? -0.044 -8.386 9.393 1.00 96.50 103 LEU A C 1
ATOM 809 O O . LEU A 1 103 ? 0.851 -8.434 10.236 1.00 96.50 103 LEU A O 1
ATOM 813 N N . LEU A 1 104 ? -0.519 -7.239 8.911 1.00 95.38 104 LEU A N 1
ATOM 814 C CA . LEU A 1 104 ? -0.094 -5.921 9.387 1.00 95.38 104 LEU A CA 1
ATOM 815 C C . LEU A 1 104 ? -0.916 -5.462 10.597 1.00 95.38 104 LEU A C 1
ATOM 817 O O . LEU A 1 104 ? -0.412 -4.762 11.472 1.00 95.38 104 LEU A O 1
ATOM 821 N N . GLY A 1 105 ? -2.189 -5.848 10.631 1.00 95.94 105 GLY A N 1
ATOM 822 C CA . GLY A 1 105 ? -3.155 -5.465 11.653 1.00 95.94 105 GLY A CA 1
ATOM 823 C C . GLY A 1 105 ? -4.574 -5.538 11.104 1.00 95.94 105 GLY A C 1
ATOM 824 O O . GLY A 1 105 ? -4.815 -6.140 10.057 1.00 95.94 105 GLY A O 1
ATOM 825 N N . SER A 1 106 ? -5.518 -4.900 11.784 1.00 96.81 106 SER A N 1
ATOM 826 C CA . SER A 1 106 ? -6.902 -4.795 11.332 1.00 96.81 106 SER A CA 1
ATOM 827 C C . SER A 1 106 ? -7.405 -3.357 11.376 1.00 96.81 106 SER A C 1
ATOM 829 O O . SER A 1 106 ? -7.118 -2.607 12.302 1.00 96.81 106 SER A O 1
ATOM 831 N N . TYR A 1 107 ? -8.171 -2.959 10.361 1.00 96.31 107 TYR A N 1
ATOM 832 C CA . TYR A 1 107 ? -8.840 -1.663 10.289 1.00 96.31 107 TYR A CA 1
ATOM 833 C C . TYR A 1 107 ? -10.346 -1.871 10.444 1.00 96.31 107 TYR A C 1
ATOM 835 O O . TYR A 1 107 ? -10.973 -2.551 9.628 1.00 96.31 107 TYR A O 1
ATOM 843 N N . ASN A 1 108 ? -10.941 -1.337 11.515 1.00 94.81 108 ASN A N 1
ATOM 844 C CA . ASN A 1 108 ? -12.350 -1.570 11.869 1.00 94.81 108 ASN A CA 1
ATOM 845 C C . ASN A 1 108 ? -12.744 -3.065 11.868 1.00 94.81 108 ASN A C 1
ATOM 847 O O . ASN A 1 108 ? -13.840 -3.438 11.445 1.00 94.81 108 ASN A O 1
ATOM 851 N N . GLY A 1 109 ? -11.834 -3.933 12.324 1.00 94.62 109 GLY A N 1
ATOM 852 C CA . GLY A 1 109 ? -12.025 -5.387 12.369 1.00 94.62 109 GLY A CA 1
ATOM 853 C C . GLY A 1 109 ? -11.854 -6.113 11.028 1.00 94.62 109 GLY A C 1
ATOM 854 O O . GLY A 1 109 ? -12.024 -7.328 10.985 1.00 94.62 109 GLY A O 1
ATOM 855 N N . THR A 1 110 ? -11.514 -5.407 9.944 1.00 96.31 110 THR A N 1
ATOM 856 C CA . THR A 1 110 ? -11.105 -6.033 8.675 1.00 96.31 110 THR A CA 1
ATOM 857 C C . THR A 1 110 ? -9.590 -6.221 8.681 1.00 96.31 110 THR A C 1
ATOM 859 O O . THR A 1 110 ? -8.885 -5.225 8.851 1.00 96.31 110 THR A O 1
ATOM 862 N N . PRO A 1 111 ? -9.060 -7.444 8.517 1.00 97.06 111 PRO A N 1
ATOM 863 C CA . PRO A 1 111 ? -7.621 -7.659 8.545 1.00 97.06 111 PRO A CA 1
ATOM 864 C C . PRO A 1 111 ? -6.960 -7.089 7.288 1.00 97.06 111 PRO A C 1
ATOM 866 O O . PRO A 1 111 ? -7.538 -7.137 6.204 1.00 97.06 111 PRO A O 1
ATOM 869 N N . ILE A 1 112 ? -5.743 -6.576 7.438 1.00 97.06 112 ILE A N 1
ATOM 870 C CA . ILE A 1 112 ? -4.911 -6.079 6.345 1.00 97.06 112 ILE A CA 1
ATOM 871 C C . ILE A 1 112 ? -3.635 -6.915 6.310 1.00 97.06 112 ILE A C 1
ATOM 873 O O . ILE A 1 112 ? -2.838 -6.892 7.248 1.00 97.06 112 ILE A O 1
ATOM 877 N N . TYR A 1 113 ? -3.448 -7.643 5.218 1.00 97.62 113 TYR A N 1
ATOM 878 C CA . TYR A 1 113 ? -2.260 -8.442 4.945 1.00 97.62 113 TYR A CA 1
ATOM 879 C C . TYR A 1 113 ? -1.397 -7.770 3.884 1.00 97.62 113 TYR A C 1
ATOM 881 O O . TYR A 1 113 ? -1.928 -7.126 2.982 1.00 97.62 113 TYR A O 1
ATOM 889 N N . ILE A 1 114 ? -0.083 -7.965 3.960 1.00 97.62 114 ILE A N 1
ATOM 890 C CA . ILE A 1 114 ? 0.861 -7.591 2.908 1.00 97.62 114 ILE A CA 1
ATOM 891 C C . ILE A 1 114 ? 1.472 -8.832 2.257 1.00 97.62 114 ILE A C 1
ATOM 893 O O . ILE A 1 114 ? 1.832 -9.795 2.937 1.00 97.62 114 ILE A O 1
ATOM 897 N N . ILE A 1 115 ? 1.607 -8.790 0.935 1.00 97.81 115 ILE A N 1
ATOM 898 C CA . ILE A 1 115 ? 2.445 -9.708 0.163 1.00 97.81 115 ILE A CA 1
ATOM 899 C C . ILE A 1 115 ? 3.502 -8.861 -0.530 1.00 97.81 115 ILE A C 1
ATOM 901 O O . ILE A 1 115 ? 3.158 -8.036 -1.372 1.00 97.81 115 ILE A O 1
ATOM 905 N N . ASP A 1 116 ? 4.769 -9.048 -0.178 1.00 96.25 116 ASP A N 1
ATOM 906 C CA . ASP A 1 116 ? 5.899 -8.456 -0.885 1.00 96.25 116 ASP A CA 1
ATOM 907 C C . ASP A 1 116 ? 6.393 -9.382 -2.003 1.00 96.25 116 ASP A C 1
ATOM 909 O O . ASP A 1 116 ? 6.297 -10.611 -1.931 1.00 96.25 116 ASP A O 1
ATOM 913 N N . TYR A 1 117 ? 6.918 -8.777 -3.064 1.00 96.56 117 TYR A 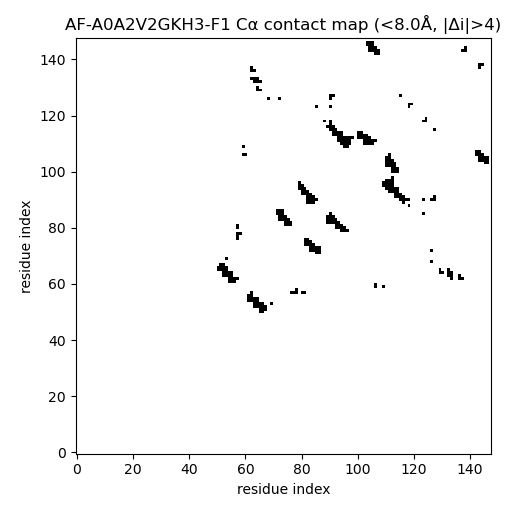N 1
ATOM 914 C CA . TYR A 1 117 ? 7.475 -9.492 -4.205 1.00 96.56 117 TYR A CA 1
ATOM 915 C C . TYR A 1 117 ? 8.969 -9.177 -4.350 1.00 96.56 117 TYR A C 1
ATOM 917 O O . TYR A 1 117 ? 9.409 -8.082 -4.011 1.00 96.56 117 TYR A O 1
ATOM 925 N N . PRO A 1 118 ? 9.795 -10.106 -4.854 1.00 95.94 118 PRO A N 1
ATOM 926 C CA . PRO A 1 118 ? 11.207 -9.819 -5.072 1.00 95.94 118 PRO A CA 1
ATOM 927 C C . PRO A 1 118 ? 11.385 -8.763 -6.170 1.00 95.94 118 PRO A C 1
ATOM 929 O O . PRO A 1 118 ? 10.825 -8.896 -7.259 1.00 95.94 118 PRO A O 1
ATOM 932 N N . VAL A 1 119 ? 12.218 -7.759 -5.895 1.00 94.94 119 VAL A N 1
ATOM 933 C CA . VAL A 1 119 ? 12.660 -6.746 -6.862 1.00 94.94 119 VAL A CA 1
ATOM 934 C C . VAL A 1 119 ? 14.183 -6.756 -6.955 1.00 94.94 119 VAL A C 1
ATOM 936 O O . VAL A 1 119 ? 14.878 -6.942 -5.957 1.00 94.94 119 VAL A O 1
ATOM 939 N N . ASP A 1 120 ? 14.702 -6.561 -8.164 1.00 91.50 120 ASP A N 1
ATOM 940 C CA . ASP A 1 120 ? 16.148 -6.538 -8.435 1.00 91.50 120 ASP A CA 1
ATOM 941 C C . ASP A 1 120 ? 16.689 -5.109 -8.622 1.00 91.50 120 ASP A C 1
ATOM 943 O O . ASP A 1 120 ? 17.897 -4.902 -8.756 1.00 91.50 120 ASP A O 1
ATOM 947 N N . ASP A 1 121 ? 15.794 -4.123 -8.656 1.00 93.56 121 ASP A N 1
ATOM 948 C CA . ASP A 1 121 ? 16.099 -2.724 -8.913 1.00 93.56 121 ASP A CA 1
ATOM 949 C C . ASP A 1 121 ? 16.008 -1.885 -7.626 1.00 93.56 121 ASP A C 1
ATOM 951 O O . ASP A 1 121 ? 15.090 -2.040 -6.819 1.00 93.56 121 ASP A O 1
ATOM 955 N N . ALA A 1 122 ? 16.985 -0.998 -7.422 1.00 96.06 122 ALA A N 1
ATOM 956 C CA . ALA A 1 122 ? 17.088 -0.203 -6.198 1.00 96.06 122 ALA A CA 1
ATOM 957 C C . ALA A 1 122 ? 15.988 0.863 -6.088 1.00 96.06 122 ALA A C 1
ATOM 959 O O . ALA A 1 122 ? 15.584 1.213 -4.982 1.00 96.06 122 ALA A O 1
ATOM 960 N N . GLU A 1 123 ? 15.502 1.386 -7.212 1.00 96.25 123 GLU A N 1
ATOM 961 C CA . GLU A 1 123 ? 14.395 2.339 -7.222 1.00 96.25 123 GLU A CA 1
ATOM 962 C C . GLU A 1 123 ? 13.087 1.630 -6.848 1.00 96.25 123 GLU A C 1
ATOM 964 O O . GLU A 1 123 ? 12.364 2.104 -5.973 1.00 96.25 123 GLU A O 1
ATOM 969 N N . GLN A 1 124 ? 12.851 0.433 -7.389 1.00 97.06 124 GLN A N 1
ATOM 970 C CA . GLN A 1 124 ? 11.723 -0.419 -6.994 1.00 97.06 124 GLN A CA 1
ATOM 971 C C . GLN A 1 124 ? 11.786 -0.841 -5.521 1.00 97.06 124 GLN A C 1
ATOM 973 O O . GLN A 1 124 ? 10.753 -0.872 -4.853 1.00 97.06 124 GLN A O 1
ATOM 978 N N . ALA A 1 125 ? 12.983 -1.105 -4.990 1.00 97.00 125 ALA A N 1
ATOM 979 C CA . ALA A 1 125 ? 13.164 -1.369 -3.564 1.00 97.00 125 ALA A CA 1
ATOM 980 C C . ALA A 1 125 ? 12.750 -0.158 -2.707 1.00 97.00 125 ALA A C 1
ATOM 982 O O . ALA A 1 125 ? 12.031 -0.325 -1.726 1.00 97.00 125 ALA A O 1
ATOM 983 N N . ASN A 1 126 ? 13.100 1.069 -3.114 1.00 97.06 126 ASN A N 1
ATOM 984 C CA . ASN A 1 126 ? 12.650 2.280 -2.416 1.00 97.06 126 ASN A CA 1
ATOM 985 C C . ASN A 1 126 ? 11.119 2.450 -2.487 1.00 97.06 126 ASN A C 1
ATOM 987 O O . ASN A 1 126 ? 10.493 2.827 -1.498 1.00 97.06 126 ASN A O 1
ATOM 991 N N . MET A 1 127 ? 10.498 2.139 -3.632 1.00 97.31 127 MET A N 1
ATOM 992 C CA . MET A 1 127 ? 9.034 2.156 -3.765 1.00 97.31 127 MET A CA 1
ATOM 993 C C . MET A 1 127 ? 8.372 1.149 -2.810 1.00 97.31 127 MET A C 1
ATOM 995 O O . MET A 1 127 ? 7.345 1.454 -2.201 1.00 97.31 127 MET A O 1
ATOM 999 N N . GLN A 1 128 ? 8.958 -0.039 -2.639 1.00 97.12 128 GLN A N 1
ATOM 1000 C CA . GLN A 1 128 ? 8.485 -1.018 -1.658 1.00 97.12 128 GLN A CA 1
ATOM 1001 C C . GLN A 1 128 ? 8.653 -0.527 -0.222 1.00 97.12 128 GLN A C 1
ATOM 1003 O O . GLN A 1 128 ? 7.713 -0.634 0.560 1.00 97.12 128 GLN A O 1
ATOM 1008 N N . GLU A 1 129 ? 9.814 0.029 0.132 1.00 96.19 129 GLU A N 1
ATOM 1009 C CA . GLU A 1 129 ? 10.076 0.539 1.485 1.00 96.19 129 GLU A CA 1
ATOM 1010 C C . GLU A 1 129 ? 9.090 1.641 1.893 1.00 96.19 129 GLU A C 1
ATOM 1012 O O . GLU A 1 129 ? 8.702 1.733 3.061 1.00 96.19 129 GLU A O 1
ATOM 1017 N N . ASP A 1 130 ? 8.603 2.422 0.931 1.00 96.50 130 ASP A N 1
ATOM 1018 C CA . ASP A 1 130 ? 7.613 3.471 1.164 1.00 96.50 130 ASP A CA 1
ATOM 1019 C C . ASP A 1 130 ? 6.203 2.949 1.506 1.00 96.50 130 ASP A C 1
ATOM 1021 O O . ASP A 1 130 ? 5.324 3.736 1.870 1.00 96.50 130 ASP A O 1
ATOM 1025 N N . VAL A 1 131 ? 5.981 1.626 1.535 1.00 96.19 131 VAL A N 1
ATOM 1026 C CA . VAL A 1 131 ? 4.825 1.036 2.240 1.00 96.19 131 VAL A CA 1
ATOM 1027 C C . VAL A 1 131 ? 4.804 1.431 3.723 1.00 96.19 131 VAL A C 1
ATOM 1029 O O . VAL A 1 131 ? 3.738 1.530 4.331 1.00 96.19 131 VAL A O 1
ATOM 1032 N N . ASN A 1 132 ? 5.965 1.749 4.306 1.00 95.06 132 ASN A N 1
ATOM 1033 C CA . ASN A 1 132 ? 6.069 2.265 5.668 1.00 95.06 132 ASN A CA 1
ATOM 1034 C C . ASN A 1 132 ? 5.307 3.579 5.862 1.00 95.06 132 ASN A C 1
ATOM 1036 O O . ASN A 1 132 ? 4.856 3.851 6.972 1.00 95.06 132 ASN A O 1
ATOM 1040 N N . VAL A 1 133 ? 5.134 4.383 4.808 1.00 96.00 133 VAL A N 1
ATOM 1041 C CA . VAL A 1 133 ? 4.302 5.590 4.873 1.00 96.00 133 VAL A CA 1
ATOM 1042 C C . VAL A 1 133 ? 2.837 5.201 5.046 1.00 96.00 133 VAL A C 1
ATOM 1044 O O . VAL A 1 133 ? 2.185 5.720 5.948 1.00 96.00 133 VAL A O 1
ATOM 1047 N N . ILE A 1 134 ? 2.339 4.218 4.287 1.00 95.88 134 ILE A N 1
ATOM 1048 C CA . ILE A 1 134 ? 0.976 3.690 4.473 1.00 95.88 134 ILE A CA 1
ATOM 1049 C C . ILE A 1 134 ? 0.798 3.213 5.918 1.00 95.88 134 ILE A C 1
ATOM 1051 O O . ILE A 1 134 ? -0.173 3.588 6.573 1.00 95.88 134 ILE A O 1
ATOM 1055 N N . LEU A 1 135 ? 1.754 2.435 6.436 1.00 94.81 135 LEU A N 1
ATOM 1056 C CA . LEU A 1 135 ? 1.702 1.916 7.803 1.00 94.81 135 LEU A CA 1
ATOM 1057 C C . LEU A 1 135 ? 1.701 3.021 8.859 1.00 94.81 135 LEU A C 1
ATOM 1059 O O . LEU A 1 135 ? 0.908 2.943 9.789 1.00 94.81 135 LEU A O 1
ATOM 1063 N N . GLN A 1 136 ? 2.534 4.054 8.714 1.00 94.88 136 GLN A N 1
ATOM 1064 C CA . GLN A 1 136 ? 2.552 5.189 9.642 1.00 94.88 136 GLN A CA 1
ATOM 1065 C C . GLN A 1 136 ? 1.179 5.865 9.720 1.00 94.88 136 GLN A C 1
ATOM 1067 O O . GLN A 1 136 ? 0.642 6.034 10.811 1.00 94.88 136 GLN A O 1
ATOM 1072 N N . TYR A 1 137 ? 0.565 6.161 8.571 1.00 95.19 137 TYR A N 1
ATOM 1073 C CA . TYR A 1 137 ? -0.761 6.782 8.539 1.00 95.19 137 TYR A CA 1
ATOM 1074 C C . TYR A 1 137 ? -1.870 5.863 9.061 1.00 95.19 137 TYR A C 1
ATOM 1076 O O . TYR A 1 137 ? -2.809 6.349 9.688 1.00 95.19 137 TYR A O 1
ATOM 1084 N N . LEU A 1 138 ? -1.776 4.550 8.828 1.00 94.69 138 LEU A N 1
ATOM 1085 C CA . LEU A 1 138 ? -2.708 3.592 9.419 1.00 94.69 138 LEU A CA 1
ATOM 1086 C C . LEU A 1 138 ? -2.548 3.541 10.941 1.00 94.69 138 LEU A C 1
ATOM 1088 O O . LEU A 1 138 ? -3.546 3.593 11.645 1.00 94.69 138 LEU A O 1
ATOM 1092 N N . MET A 1 139 ? -1.319 3.491 11.456 1.00 94.19 139 MET A N 1
ATOM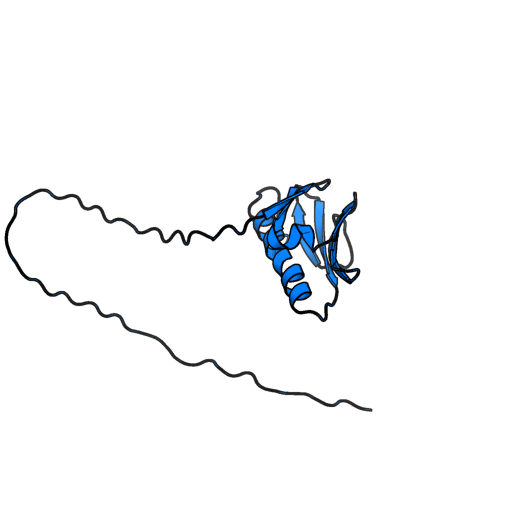 1093 C CA . MET A 1 139 ? -1.041 3.435 12.896 1.00 94.19 139 MET A CA 1
ATOM 1094 C C . MET A 1 139 ? -1.458 4.700 13.653 1.00 94.19 139 MET A C 1
ATOM 1096 O O . MET A 1 139 ? -1.769 4.614 14.842 1.00 94.19 139 MET A O 1
ATOM 1100 N N . ASP A 1 140 ? -1.494 5.849 12.980 1.00 94.38 140 ASP A N 1
ATOM 1101 C CA . ASP A 1 140 ? -2.008 7.100 13.544 1.00 94.38 140 ASP A CA 1
ATOM 1102 C C . ASP A 1 140 ? -3.551 7.137 13.612 1.00 94.38 140 ASP A C 1
ATOM 1104 O O . ASP A 1 140 ? -4.121 7.959 14.340 1.00 94.38 140 ASP A O 1
ATOM 1108 N N . ASP A 1 141 ? -4.249 6.251 12.890 1.00 94.50 141 ASP A N 1
ATOM 1109 C CA . ASP A 1 141 ? -5.708 6.136 12.923 1.00 94.50 141 ASP A CA 1
ATOM 1110 C C . ASP A 1 141 ? -6.161 5.193 14.057 1.00 94.50 141 AS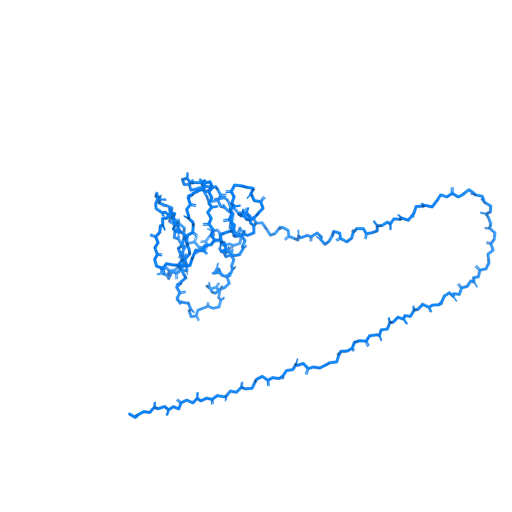P A C 1
ATOM 1112 O O . ASP A 1 141 ? -5.810 4.011 14.062 1.00 94.50 141 ASP A O 1
ATOM 1116 N N . PRO A 1 142 ? -7.013 5.646 15.001 1.00 93.81 142 PRO A N 1
ATOM 1117 C CA . PRO A 1 142 ? -7.501 4.810 16.104 1.00 93.81 142 PRO A CA 1
ATOM 1118 C C . PRO A 1 142 ? -8.352 3.607 15.659 1.00 93.81 142 PRO A C 1
ATOM 1120 O O . PRO A 1 142 ? -8.650 2.727 16.470 1.00 93.81 142 PRO A O 1
ATOM 1123 N N . SER A 1 143 ? -8.791 3.583 14.401 1.00 96.31 143 SER A N 1
ATOM 1124 C CA . SER A 1 143 ? -9.531 2.475 13.794 1.00 96.31 143 SER A CA 1
ATOM 1125 C C . SER A 1 143 ? -8.622 1.306 13.410 1.00 96.31 143 SER A C 1
ATOM 1127 O O . SER A 1 143 ? -9.125 0.196 13.212 1.00 96.31 143 SER A O 1
ATOM 1129 N N . PHE A 1 144 ? -7.313 1.547 13.291 1.00 96.69 144 PHE A N 1
ATOM 1130 C CA . PHE A 1 144 ? -6.314 0.523 13.028 1.00 96.69 144 PHE A CA 1
ATOM 11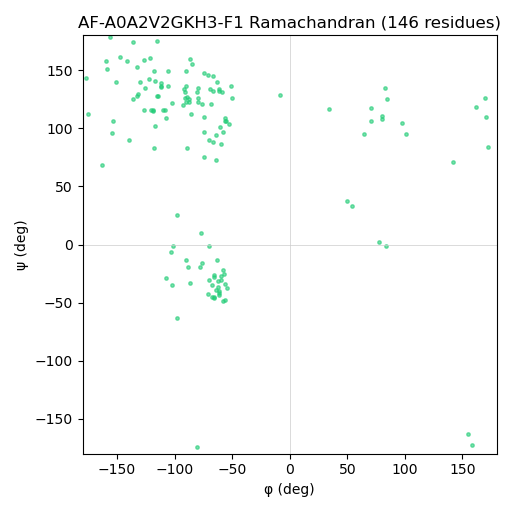31 C C . PHE A 1 144 ? -5.779 -0.067 14.333 1.00 96.69 144 PHE A C 1
ATOM 1133 O O . PHE A 1 144 ? -5.482 0.645 15.293 1.00 96.69 144 PHE A O 1
ATOM 1140 N N . GLN A 1 145 ? -5.642 -1.387 14.374 1.00 95.81 145 GLN A N 1
ATOM 1141 C CA . GLN A 1 145 ? -5.131 -2.116 15.527 1.00 95.81 145 GLN A CA 1
ATOM 1142 C C . GLN A 1 145 ? -4.071 -3.110 15.073 1.00 95.81 145 GLN A C 1
ATOM 1144 O O . GLN A 1 145 ? -4.301 -3.912 14.169 1.00 95.81 145 GLN A O 1
ATOM 1149 N N . ILE A 1 146 ? -2.913 -3.075 15.728 1.00 92.81 146 ILE A N 1
ATOM 1150 C CA . ILE A 1 146 ? -1.896 -4.114 15.571 1.00 92.81 146 ILE A CA 1
ATOM 1151 C C . ILE A 1 146 ? -2.319 -5.302 16.429 1.00 92.81 146 ILE A C 1
ATOM 1153 O O . ILE A 1 146 ? -2.518 -5.167 17.639 1.00 92.81 146 ILE A O 1
ATOM 1157 N N . GLU A 1 147 ? -2.458 -6.462 15.801 1.00 77.00 147 GLU A N 1
ATOM 1158 C CA . GLU A 1 147 ? -2.748 -7.714 16.492 1.00 77.00 147 GLU A CA 1
ATOM 1159 C C . GLU A 1 147 ? -1.417 -8.372 16.895 1.00 77.00 147 GLU A C 1
ATOM 1161 O O . GLU A 1 147 ? -0.506 -8.499 16.076 1.00 77.00 147 GLU A O 1
ATOM 1166 N N . HIS A 1 148 ? -1.280 -8.709 18.183 1.00 60.19 148 HIS A N 1
ATOM 1167 C CA . HIS A 1 148 ? -0.078 -9.296 18.793 1.00 60.19 148 HIS A CA 1
ATOM 1168 C C . HIS A 1 148 ? -0.229 -10.796 19.042 1.00 60.19 148 HIS A C 1
ATOM 1170 O O . HIS A 1 148 ? -1.328 -11.208 19.482 1.00 60.19 148 HIS A O 1
#